Protein AF-A0A6B3ESP0-F1 (afdb_monomer_lite)

Sequence (117 aa):
CPGLTVLATSREPLGVPGEAVRPVDPLPAAEAVRLFGERGAAVRPGFTLAEDPDAVAEICRRLDGLPLAIELAAARLRLLGPRQLAERLDDRFRLLTGGSRTVLPRQQTLRAVVDWS

pLDDT: mean 83.66, std 17.25, range [41.47, 98.0]

Foldseek 3Di:
DPPDDDDDDDPDFPPDPPDDDDDDAADDLVVLLVLLQVLLCVQDPPDHCVVDVPLSSLCCVLLRNHNVLSNLLSNCNNPDDSNRSSVLSVVLVVVQVVPDPDDDPNVSSVVSSVVPD

Radius of gyration: 17.58 Å; chains: 1; bounding box: 47×29×47 Å

Structure (mmCIF, N/CA/C/O backbone):
data_AF-A0A6B3ESP0-F1
#
_entry.id   AF-A0A6B3ESP0-F1
#
loop_
_atom_site.group_PDB
_atom_site.id
_atom_site.type_symbol
_atom_site.label_atom_id
_atom_site.label_alt_id
_atom_site.label_comp_id
_atom_site.label_asym_id
_atom_site.label_entity_id
_atom_site.label_seq_id
_atom_site.pdbx_PDB_ins_code
_atom_site.Cartn_x
_atom_site.Cartn_y
_atom_site.Cartn_z
_atom_site.occupancy
_atom_site.B_iso_or_equiv
_atom_site.auth_seq_id
_atom_site.auth_comp_id
_atom_site.auth_asym_id
_atom_site.auth_atom_id
_atom_site.pdbx_PDB_model_num
ATOM 1 N N . CYS A 1 1 ? 24.381 14.209 -30.261 1.00 65.38 1 CYS A N 1
ATOM 2 C CA . CYS A 1 1 ? 24.389 14.340 -28.789 1.00 65.38 1 CYS A CA 1
ATOM 3 C C . CYS A 1 1 ? 24.867 13.033 -28.155 1.00 65.38 1 CYS A C 1
ATOM 5 O O . CYS A 1 1 ? 24.033 12.193 -27.832 1.00 65.38 1 CYS A O 1
ATOM 7 N N . PRO A 1 2 ? 26.184 12.803 -28.035 1.00 77.00 2 PRO A N 1
ATOM 8 C CA . PRO A 1 2 ? 26.692 11.657 -27.283 1.00 77.00 2 PRO A CA 1
ATOM 9 C C . PRO A 1 2 ? 26.347 11.846 -25.793 1.00 77.00 2 PRO A C 1
ATOM 11 O O . PRO A 1 2 ? 26.703 12.868 -25.216 1.00 77.00 2 PRO A O 1
ATOM 14 N N . GLY A 1 3 ? 25.592 10.915 -25.197 1.00 88.25 3 GLY A N 1
ATOM 15 C CA . GLY A 1 3 ? 25.211 10.940 -23.772 1.00 88.25 3 GLY A CA 1
ATOM 16 C C . GLY A 1 3 ? 23.745 11.269 -23.444 1.00 88.25 3 GLY A C 1
ATOM 17 O O . GLY A 1 3 ? 23.394 11.316 -22.267 1.00 88.25 3 GLY A O 1
ATOM 18 N N . LEU A 1 4 ? 22.869 11.480 -24.436 1.00 92.31 4 LEU A N 1
ATOM 19 C CA . LEU A 1 4 ? 21.432 11.653 -24.172 1.00 92.31 4 LEU A CA 1
ATOM 20 C C . LEU A 1 4 ? 20.837 10.363 -23.583 1.00 92.31 4 LEU A C 1
ATOM 22 O O . LEU A 1 4 ? 20.937 9.304 -24.194 1.00 92.31 4 LEU A O 1
ATOM 26 N N . THR A 1 5 ? 20.176 10.476 -22.431 1.00 93.31 5 THR A N 1
ATOM 27 C CA . THR A 1 5 ? 19.400 9.393 -21.807 1.00 93.31 5 THR A CA 1
ATOM 28 C C . THR A 1 5 ? 17.941 9.824 -21.709 1.00 93.31 5 THR A C 1
ATOM 30 O O . THR A 1 5 ? 17.659 10.939 -21.276 1.00 93.31 5 THR A O 1
ATOM 33 N N . VAL A 1 6 ? 17.016 8.950 -22.108 1.00 93.00 6 VAL A N 1
ATOM 34 C CA . VAL A 1 6 ? 15.568 9.186 -22.027 1.00 93.00 6 VAL A CA 1
ATOM 35 C C . VAL A 1 6 ? 14.976 8.246 -20.983 1.00 93.00 6 VAL A C 1
ATOM 37 O O . VAL A 1 6 ? 15.190 7.038 -21.051 1.00 93.00 6 VAL A O 1
ATOM 40 N N . LEU A 1 7 ? 14.216 8.799 -20.036 1.00 95.81 7 LEU A N 1
ATOM 41 C CA . LEU A 1 7 ? 13.351 8.037 -19.139 1.00 95.81 7 LEU A CA 1
ATOM 42 C C . LEU A 1 7 ? 11.904 8.245 -19.580 1.00 95.81 7 LEU A C 1
ATOM 44 O O . LEU A 1 7 ? 11.414 9.373 -19.589 1.00 95.81 7 LEU A O 1
ATOM 48 N N . ALA A 1 8 ? 11.229 7.157 -19.925 1.00 94.69 8 ALA A N 1
ATOM 49 C CA . ALA A 1 8 ? 9.815 7.153 -20.263 1.00 94.69 8 ALA A CA 1
ATOM 50 C C . ALA A 1 8 ? 9.061 6.224 -19.309 1.00 94.69 8 ALA A C 1
ATOM 52 O O . ALA A 1 8 ? 9.585 5.188 -18.898 1.00 94.69 8 ALA A O 1
ATOM 53 N N . THR A 1 9 ? 7.827 6.588 -18.965 1.00 93.88 9 THR A N 1
ATOM 54 C CA . THR A 1 9 ? 6.912 5.735 -18.202 1.00 93.88 9 THR A CA 1
ATOM 55 C C . THR A 1 9 ? 5.741 5.347 -19.095 1.00 93.88 9 THR A C 1
ATOM 57 O O . THR A 1 9 ? 5.142 6.180 -19.770 1.00 93.88 9 THR A O 1
ATOM 60 N N . SER A 1 10 ? 5.433 4.056 -19.137 1.00 91.62 10 SER A N 1
ATOM 61 C CA . SER A 1 10 ? 4.357 3.491 -19.950 1.00 91.62 10 SER A CA 1
ATOM 62 C C . SER A 1 10 ? 3.794 2.252 -19.255 1.00 91.62 10 SER A C 1
ATOM 64 O O . SER A 1 10 ? 4.427 1.694 -18.357 1.00 91.62 10 SER A O 1
ATOM 66 N N . ARG A 1 11 ? 2.592 1.824 -19.652 1.00 88.12 11 ARG A N 1
ATOM 67 C CA . ARG A 1 11 ? 2.011 0.543 -19.209 1.00 88.12 11 ARG A CA 1
ATOM 68 C C . ARG A 1 11 ? 2.512 -0.646 -20.025 1.00 88.12 11 ARG A C 1
ATOM 70 O O . ARG A 1 11 ? 2.353 -1.781 -19.590 1.00 88.12 11 ARG A O 1
ATOM 77 N N . GLU A 1 12 ? 3.110 -0.375 -21.177 1.00 89.19 12 GLU A N 1
ATOM 78 C CA . GLU A 1 12 ? 3.657 -1.361 -22.103 1.00 89.19 12 GLU A CA 1
ATOM 79 C C . GLU A 1 12 ? 5.037 -0.884 -22.581 1.00 89.19 12 GLU A C 1
ATOM 81 O O . GLU A 1 12 ? 5.247 0.332 -22.674 1.00 89.19 12 GLU A O 1
ATOM 86 N N . PRO A 1 13 ? 5.984 -1.797 -22.861 1.00 92.62 13 PRO A N 1
ATOM 87 C CA . PRO A 1 13 ? 7.272 -1.432 -23.450 1.00 92.62 13 PRO A CA 1
ATOM 88 C C . PRO A 1 13 ? 7.101 -0.591 -24.722 1.00 92.62 13 PRO A C 1
ATOM 90 O O . PRO A 1 13 ? 6.159 -0.801 -25.485 1.00 92.62 13 PRO A O 1
ATOM 93 N N . LEU A 1 14 ? 8.017 0.346 -24.967 1.00 92.50 14 LEU A N 1
ATOM 94 C CA . LEU A 1 14 ? 7.998 1.192 -26.164 1.00 92.50 14 LEU A CA 1
ATOM 95 C C . LEU A 1 14 ? 8.411 0.427 -27.429 1.00 92.50 14 LEU A C 1
ATOM 97 O O . LEU A 1 14 ? 8.091 0.862 -28.534 1.00 92.50 14 LEU A O 1
ATOM 101 N N . GLY A 1 15 ? 9.123 -0.694 -27.285 1.00 93.69 15 GLY A N 1
ATOM 102 C CA . GLY A 1 15 ? 9.514 -1.570 -28.390 1.00 93.69 15 GLY A CA 1
ATOM 103 C C . GLY A 1 15 ? 10.605 -0.982 -29.286 1.00 93.69 15 GLY A C 1
ATOM 104 O O . GLY A 1 15 ? 10.727 -1.374 -30.447 1.00 93.69 15 GLY A O 1
ATOM 105 N N . VAL A 1 16 ? 11.388 -0.027 -28.779 1.00 94.12 16 VAL A N 1
ATOM 106 C CA . VAL A 1 16 ? 12.434 0.659 -29.552 1.00 94.12 16 VAL A CA 1
ATOM 107 C C . VAL A 1 16 ? 13.799 -0.026 -29.398 1.00 94.12 16 VAL A C 1
ATOM 109 O O . VAL A 1 16 ? 14.111 -0.552 -28.326 1.00 94.12 16 VAL A O 1
ATOM 112 N N . PRO A 1 17 ? 14.663 -0.013 -30.432 1.00 93.06 17 PRO A N 1
ATOM 113 C CA . PRO A 1 17 ? 16.014 -0.553 -30.316 1.00 93.06 17 PRO A CA 1
ATOM 114 C C . PRO A 1 17 ? 16.800 0.099 -29.171 1.00 93.06 17 PRO A C 1
ATOM 116 O O . PRO A 1 17 ? 16.866 1.323 -29.070 1.00 93.06 17 PRO A O 1
ATOM 119 N N . GLY A 1 18 ? 17.416 -0.726 -28.322 1.00 92.25 18 GLY A N 1
ATOM 120 C CA . GLY A 1 18 ? 18.175 -0.263 -27.155 1.00 92.25 18 GLY A CA 1
ATOM 121 C C . GLY A 1 18 ? 17.329 0.050 -25.915 1.00 92.25 18 GLY A C 1
ATOM 122 O O . GLY A 1 18 ? 17.877 0.547 -24.934 1.00 92.25 18 GLY A O 1
ATOM 123 N N . GLU A 1 19 ? 16.024 -0.244 -25.925 1.00 96.19 19 GLU A N 1
ATOM 124 C CA . GLU A 1 19 ? 15.173 -0.104 -24.742 1.00 96.19 19 GLU A CA 1
ATOM 125 C C . GLU A 1 19 ? 15.632 -1.018 -23.592 1.00 96.19 19 GLU A C 1
ATOM 127 O O . GLU A 1 19 ? 15.848 -2.218 -23.764 1.00 96.19 19 GLU A O 1
ATOM 132 N N . ALA A 1 20 ? 15.721 -0.445 -22.389 1.00 95.88 20 ALA A N 1
ATOM 133 C CA . ALA A 1 20 ? 15.906 -1.180 -21.144 1.00 95.88 20 ALA A CA 1
ATOM 134 C C . ALA A 1 20 ? 14.653 -1.031 -20.271 1.00 95.88 20 ALA A C 1
ATOM 136 O O . ALA A 1 20 ? 14.417 0.021 -19.677 1.00 95.88 20 ALA A O 1
ATOM 137 N N . VAL A 1 21 ? 13.857 -2.096 -20.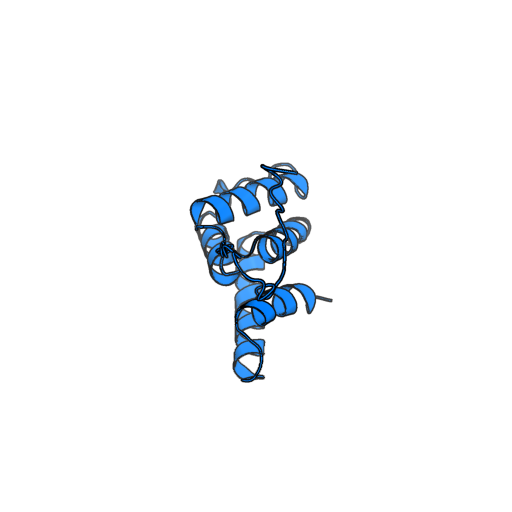172 1.00 96.06 21 VAL A N 1
ATOM 138 C CA . VAL A 1 21 ? 12.615 -2.096 -19.388 1.00 96.06 21 VAL A CA 1
ATOM 139 C C . VAL A 1 21 ? 12.917 -2.332 -17.907 1.00 96.06 21 VAL A C 1
ATOM 141 O O . VAL A 1 21 ? 13.625 -3.272 -17.536 1.00 96.06 21 VAL A O 1
ATOM 144 N N . ARG A 1 22 ? 12.349 -1.481 -17.047 1.00 95.00 22 ARG A N 1
ATOM 145 C CA . ARG A 1 22 ? 12.373 -1.628 -15.587 1.00 95.00 22 ARG A CA 1
ATOM 146 C C . ARG A 1 22 ? 10.936 -1.768 -15.078 1.00 95.00 22 ARG A C 1
ATOM 148 O O . ARG A 1 22 ? 10.219 -0.768 -15.076 1.00 95.00 22 ARG A O 1
ATOM 155 N N . PRO A 1 23 ? 10.485 -2.982 -14.706 1.00 91.50 23 PRO A N 1
ATOM 156 C CA . PRO A 1 23 ? 9.148 -3.155 -14.159 1.00 91.50 23 PRO A CA 1
ATOM 157 C C . PRO A 1 23 ? 9.033 -2.424 -12.818 1.00 91.50 23 PRO A C 1
ATOM 159 O O . PRO A 1 23 ? 9.983 -2.379 -12.039 1.00 91.50 23 PRO A O 1
ATOM 162 N N . VAL A 1 24 ? 7.860 -1.845 -12.570 1.00 90.38 24 VAL A N 1
ATOM 163 C CA . VAL A 1 24 ? 7.514 -1.254 -11.275 1.00 90.38 24 VAL A CA 1
ATOM 164 C C . VAL A 1 24 ? 6.640 -2.255 -10.538 1.00 90.38 24 VAL A C 1
ATOM 166 O O . VAL A 1 24 ? 5.479 -2.464 -10.902 1.00 90.38 24 VAL A O 1
ATOM 169 N N . ASP A 1 25 ? 7.220 -2.894 -9.530 1.00 90.06 25 ASP A N 1
ATOM 170 C CA . ASP A 1 25 ? 6.519 -3.861 -8.696 1.00 90.06 25 ASP A CA 1
ATOM 171 C C . ASP A 1 25 ? 5.597 -3.164 -7.678 1.00 90.06 25 ASP A C 1
ATOM 173 O O . ASP A 1 25 ? 5.801 -1.988 -7.350 1.00 90.06 25 ASP A O 1
ATOM 177 N N . PRO A 1 26 ? 4.559 -3.857 -7.174 1.00 89.62 26 PRO A N 1
ATOM 178 C CA . PRO A 1 26 ? 3.774 -3.364 -6.049 1.00 89.62 26 PRO A CA 1
ATOM 179 C C . PRO A 1 26 ? 4.643 -3.098 -4.816 1.00 89.62 26 PRO A C 1
ATOM 181 O O . PRO A 1 26 ? 5.750 -3.626 -4.688 1.00 89.62 26 PRO A O 1
ATOM 184 N N . LEU A 1 27 ? 4.123 -2.304 -3.877 1.00 93.19 27 LEU A N 1
ATOM 185 C CA . LEU A 1 27 ? 4.837 -2.042 -2.633 1.00 93.19 27 LEU A CA 1
ATOM 186 C C . LEU A 1 27 ? 5.004 -3.339 -1.835 1.00 93.19 27 LEU A C 1
ATOM 188 O O . LEU A 1 27 ? 4.024 -4.075 -1.667 1.00 93.19 27 LEU A O 1
ATOM 192 N N . PRO A 1 28 ? 6.196 -3.598 -1.276 1.00 95.50 28 PRO A N 1
ATOM 193 C CA . PRO A 1 28 ? 6.333 -4.640 -0.278 1.00 95.50 28 PRO A CA 1
ATOM 194 C C . PRO A 1 28 ? 5.489 -4.304 0.962 1.00 95.50 28 PRO A C 1
ATOM 196 O O . PRO A 1 28 ? 5.062 -3.167 1.185 1.00 95.50 28 PRO A O 1
ATOM 199 N N . ALA A 1 29 ? 5.193 -5.327 1.766 1.00 93.56 29 ALA A N 1
ATOM 200 C CA . ALA A 1 29 ? 4.197 -5.225 2.833 1.00 93.56 29 ALA A CA 1
ATOM 201 C C . ALA A 1 29 ? 4.507 -4.109 3.848 1.00 93.56 29 ALA A C 1
ATOM 203 O O . ALA A 1 29 ? 3.600 -3.395 4.273 1.00 93.56 29 ALA A O 1
ATOM 204 N N . ALA A 1 30 ? 5.780 -3.921 4.205 1.00 96.12 30 ALA A N 1
ATOM 205 C CA . ALA A 1 30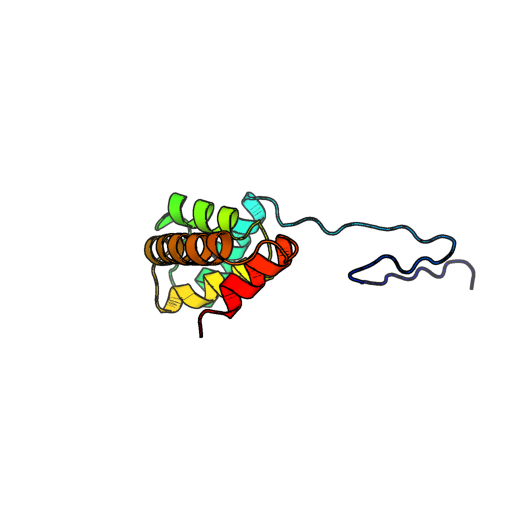 ? 6.193 -2.892 5.154 1.00 96.12 30 ALA A CA 1
ATOM 206 C C . ALA A 1 30 ? 5.942 -1.476 4.608 1.00 96.12 30 ALA A C 1
ATOM 208 O O . ALA A 1 30 ? 5.416 -0.614 5.313 1.00 96.12 30 ALA A O 1
ATOM 209 N N . GLU A 1 31 ? 6.261 -1.234 3.337 1.00 97.62 31 GLU A N 1
ATOM 210 C CA . GLU A 1 31 ? 6.034 0.041 2.665 1.00 97.62 31 GLU A CA 1
ATOM 211 C C . GLU A 1 31 ? 4.547 0.303 2.431 1.00 97.62 31 GLU A C 1
ATOM 213 O O . GLU A 1 31 ? 4.112 1.445 2.566 1.00 97.62 31 GLU A O 1
ATOM 218 N N . ALA A 1 32 ? 3.764 -0.737 2.139 1.00 96.94 32 ALA A N 1
ATOM 219 C CA . ALA A 1 32 ? 2.313 -0.647 2.016 1.00 96.94 32 ALA A CA 1
ATOM 220 C C . ALA A 1 32 ? 1.657 -0.222 3.342 1.00 96.94 32 ALA A C 1
ATOM 222 O O . ALA A 1 32 ? 0.840 0.702 3.358 1.00 96.94 32 ALA A O 1
ATOM 223 N N . VAL A 1 33 ? 2.054 -0.845 4.459 1.00 97.88 33 VAL A N 1
ATOM 224 C CA . VAL A 1 33 ? 1.579 -0.495 5.810 1.00 97.88 33 VAL A CA 1
ATOM 225 C C . VAL A 1 33 ? 2.012 0.919 6.191 1.00 97.88 33 VAL A C 1
ATOM 227 O O . VAL A 1 33 ? 1.202 1.698 6.696 1.00 97.88 33 VAL A O 1
ATOM 230 N N . ARG A 1 34 ? 3.265 1.289 5.901 1.00 98.00 34 ARG A N 1
ATOM 231 C CA . ARG A 1 34 ? 3.763 2.650 6.133 1.00 98.00 34 ARG A CA 1
ATOM 232 C C . ARG A 1 34 ? 2.951 3.682 5.351 1.00 98.00 34 ARG A C 1
ATOM 234 O O . ARG A 1 34 ? 2.503 4.661 5.943 1.00 98.00 34 ARG A O 1
ATOM 241 N N . LEU A 1 35 ? 2.709 3.442 4.059 1.00 97.75 35 LEU A N 1
ATOM 242 C CA . LEU A 1 35 ? 1.894 4.323 3.224 1.00 97.75 35 LEU A CA 1
ATOM 243 C C . LEU A 1 35 ? 0.475 4.456 3.790 1.00 97.75 35 LEU A C 1
ATOM 245 O O . LEU A 1 35 ? -0.031 5.569 3.901 1.00 97.75 35 LEU A O 1
ATOM 249 N N . PHE A 1 36 ? -0.159 3.353 4.196 1.00 97.75 36 PHE A N 1
ATOM 250 C CA . PHE A 1 36 ? -1.484 3.401 4.819 1.00 97.75 36 PHE A CA 1
ATOM 251 C C . PHE A 1 36 ? -1.486 4.255 6.096 1.00 97.75 36 PHE A C 1
ATOM 253 O O . PHE A 1 36 ? -2.382 5.077 6.284 1.00 97.75 36 PHE A O 1
ATOM 260 N N . GLY A 1 37 ? -0.454 4.114 6.933 1.00 97.69 37 GLY A N 1
ATOM 261 C CA . GLY A 1 37 ? -0.234 4.927 8.130 1.00 97.69 37 GLY A CA 1
ATOM 262 C C . GLY A 1 37 ? -0.155 6.422 7.826 1.00 97.69 37 GLY A C 1
ATOM 263 O O . GLY A 1 37 ? -0.919 7.210 8.383 1.00 97.69 37 GLY A O 1
ATOM 264 N N . GLU A 1 38 ? 0.725 6.805 6.8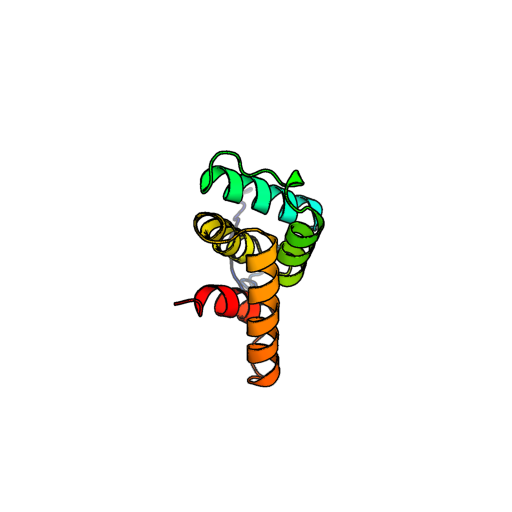99 1.00 97.81 38 GLU A N 1
ATOM 265 C CA . GLU A 1 38 ? 0.921 8.198 6.476 1.00 97.81 38 GLU A CA 1
ATOM 266 C C . GLU A 1 38 ? -0.374 8.814 5.931 1.00 97.81 38 GLU A C 1
ATOM 268 O O . GLU A 1 38 ? -0.769 9.914 6.327 1.00 97.81 38 GLU A O 1
ATOM 273 N N . ARG A 1 39 ? -1.073 8.094 5.045 1.00 97.38 39 ARG A N 1
ATOM 274 C CA . ARG A 1 39 ? -2.319 8.579 4.433 1.00 97.38 39 ARG A CA 1
ATOM 275 C C . ARG A 1 39 ? -3.458 8.630 5.438 1.00 97.38 39 ARG A C 1
ATOM 277 O O . ARG A 1 39 ? -4.227 9.587 5.427 1.00 97.38 39 ARG A O 1
ATOM 284 N N . GLY A 1 40 ? -3.545 7.645 6.328 1.00 96.75 40 GLY A N 1
ATOM 285 C CA . GLY A 1 40 ? -4.539 7.612 7.391 1.00 96.75 40 GLY A CA 1
ATOM 286 C C . GLY A 1 40 ? -4.382 8.778 8.362 1.00 96.75 40 GLY A C 1
ATOM 287 O O . GLY A 1 40 ? -5.363 9.459 8.655 1.00 96.75 40 GLY A O 1
ATOM 288 N N . ALA A 1 41 ? -3.151 9.077 8.784 1.00 96.75 41 ALA A N 1
ATOM 289 C CA . ALA A 1 41 ? -2.862 10.202 9.670 1.00 96.75 41 ALA A CA 1
ATOM 290 C C . ALA A 1 41 ? -3.170 11.552 9.002 1.00 96.75 41 ALA A C 1
ATOM 292 O O . ALA A 1 41 ? -3.671 12.466 9.657 1.00 96.75 41 ALA A O 1
ATOM 293 N N . ALA A 1 42 ? -2.942 11.663 7.687 1.00 96.44 42 ALA A N 1
ATOM 294 C CA . ALA A 1 42 ? -3.277 12.859 6.918 1.00 96.44 42 ALA A CA 1
ATOM 295 C C . ALA A 1 42 ? -4.793 13.122 6.830 1.00 96.44 42 ALA A C 1
ATOM 297 O O . ALA A 1 42 ? -5.212 14.277 6.737 1.00 96.44 42 ALA A O 1
ATOM 298 N N . VAL A 1 43 ? -5.633 12.078 6.848 1.00 95.12 43 VAL A N 1
ATOM 299 C CA . VAL A 1 43 ? -7.094 12.237 6.723 1.00 95.12 43 VAL A CA 1
ATOM 300 C C . VAL A 1 43 ? -7.849 12.174 8.046 1.00 95.12 43 VAL A C 1
ATOM 302 O O . VAL A 1 43 ? -8.947 12.731 8.108 1.00 95.12 43 VAL A O 1
ATOM 305 N N . ARG A 1 44 ? -7.286 11.523 9.071 1.00 95.50 44 ARG A N 1
ATOM 306 C CA . ARG A 1 44 ? -7.844 11.402 10.419 1.00 95.50 44 ARG A CA 1
ATOM 307 C C . ARG A 1 44 ? -6.753 11.692 11.461 1.00 95.50 44 ARG A C 1
ATOM 309 O O . ARG A 1 44 ? -5.976 10.793 11.792 1.00 95.50 44 ARG A O 1
ATOM 316 N N . PRO A 1 45 ? -6.702 12.923 12.004 1.00 93.19 45 PRO A N 1
ATOM 317 C CA . PRO A 1 45 ? -5.765 13.274 13.067 1.00 93.19 45 PRO A CA 1
ATOM 318 C C . PRO A 1 45 ? -5.851 12.296 14.244 1.00 93.19 45 PRO A C 1
ATOM 320 O O . PRO A 1 45 ? -6.943 11.922 14.665 1.00 93.19 45 PRO A O 1
ATOM 323 N N . GLY A 1 46 ? -4.696 11.873 14.757 1.00 92.19 46 GLY A N 1
ATOM 324 C CA . GLY A 1 46 ? -4.607 10.896 15.846 1.00 92.19 46 GLY A CA 1
ATOM 325 C C . GLY A 1 46 ? -4.703 9.431 15.414 1.00 92.19 46 GLY A C 1
ATOM 326 O O . GLY A 1 46 ? -4.521 8.564 16.263 1.00 92.19 46 GLY A O 1
ATOM 327 N N . PHE A 1 47 ? -4.930 9.133 14.126 1.00 96.06 47 PHE A N 1
ATOM 328 C CA . PHE A 1 47 ? -4.817 7.760 13.635 1.00 96.06 47 PHE A CA 1
ATOM 329 C C . PHE A 1 47 ? -3.407 7.216 13.846 1.00 96.06 47 PHE A C 1
ATOM 331 O O . PHE A 1 47 ? -2.422 7.846 13.453 1.00 96.06 47 PHE A O 1
ATOM 338 N N . THR A 1 48 ? -3.324 6.008 14.400 1.00 95.94 48 THR A N 1
ATOM 339 C CA . THR A 1 48 ? -2.069 5.261 14.479 1.00 95.94 48 THR A CA 1
ATOM 340 C C . THR A 1 48 ? -2.259 3.831 13.994 1.00 95.94 48 THR A C 1
ATOM 342 O O . THR A 1 48 ? -3.312 3.223 14.175 1.00 95.94 48 THR A O 1
ATOM 345 N N . LEU A 1 49 ? -1.196 3.261 13.423 1.00 96.44 49 LEU A N 1
ATOM 346 C CA . LEU A 1 49 ? -1.157 1.850 13.027 1.00 96.44 49 LEU A CA 1
ATOM 347 C C . LEU A 1 49 ? -1.395 0.896 14.211 1.00 96.44 49 LEU A C 1
ATOM 349 O O . LEU A 1 49 ? -1.827 -0.233 14.008 1.00 96.44 49 LEU A O 1
ATOM 353 N N . ALA A 1 50 ? -1.132 1.356 15.438 1.00 95.75 50 ALA A N 1
ATOM 354 C CA . ALA A 1 50 ? -1.294 0.583 16.664 1.00 95.75 50 ALA A CA 1
ATOM 355 C C . ALA A 1 50 ? -2.762 0.364 17.069 1.00 95.75 50 ALA A C 1
ATOM 357 O O . ALA A 1 50 ? -3.019 -0.462 17.938 1.00 95.75 50 ALA A O 1
ATOM 358 N N . GLU A 1 51 ? -3.719 1.076 16.464 1.00 93.88 51 GLU A N 1
ATOM 359 C CA . GLU A 1 51 ? -5.140 0.880 16.770 1.00 93.88 51 GLU A CA 1
ATOM 360 C C . GLU A 1 51 ? -5.636 -0.522 16.399 1.00 93.88 51 GLU A C 1
ATOM 362 O O . GLU A 1 51 ? -6.424 -1.109 17.136 1.00 93.88 51 GLU A O 1
ATOM 367 N N . ASP A 1 52 ? -5.190 -1.044 15.252 1.00 96.94 52 ASP A N 1
ATOM 368 C CA . ASP A 1 52 ? -5.490 -2.407 14.806 1.00 96.94 52 ASP A CA 1
ATOM 369 C C . ASP A 1 52 ? -4.457 -2.868 13.754 1.00 96.94 52 ASP A C 1
ATOM 371 O O . ASP A 1 52 ? -4.713 -2.784 12.546 1.00 96.94 52 ASP A O 1
ATOM 375 N N . PRO A 1 53 ? -3.260 -3.310 14.187 1.00 96.88 53 PRO A N 1
ATOM 376 C CA . PRO A 1 53 ? -2.181 -3.702 13.279 1.00 96.88 53 PRO A CA 1
ATOM 377 C C . PRO A 1 53 ? -2.577 -4.836 12.328 1.00 96.88 53 PRO A C 1
ATOM 379 O O . PRO A 1 53 ? -2.201 -4.814 11.155 1.00 96.88 53 PRO A O 1
ATOM 382 N N . ASP A 1 54 ? -3.372 -5.790 12.819 1.00 96.81 54 ASP A N 1
ATOM 383 C CA . ASP A 1 54 ? -3.817 -6.951 12.050 1.00 96.81 54 ASP A CA 1
ATOM 384 C C . ASP A 1 54 ? -4.789 -6.535 10.941 1.00 96.81 54 ASP A C 1
ATOM 386 O O . ASP A 1 54 ? -4.622 -6.934 9.786 1.00 96.81 54 ASP A O 1
ATOM 390 N N . ALA A 1 55 ? -5.762 -5.667 11.249 1.00 96.06 55 ALA A N 1
ATOM 391 C CA . ALA A 1 55 ? -6.668 -5.141 10.231 1.00 96.06 55 ALA A CA 1
ATOM 392 C C . ALA A 1 55 ? -5.926 -4.310 9.175 1.00 96.06 55 ALA A C 1
ATOM 394 O O . ALA A 1 55 ? -6.242 -4.406 7.989 1.00 96.06 55 ALA A O 1
ATOM 395 N N . VAL A 1 56 ? -4.924 -3.518 9.571 1.00 96.88 56 VAL A N 1
ATOM 396 C CA . VAL A 1 56 ? -4.118 -2.743 8.615 1.00 96.88 56 VAL A CA 1
ATOM 397 C C . VAL A 1 56 ? -3.306 -3.657 7.699 1.00 96.88 56 VAL A C 1
ATOM 399 O O . VAL A 1 56 ? -3.323 -3.462 6.481 1.00 96.88 56 VAL A O 1
ATOM 402 N N . ALA A 1 57 ? -2.631 -4.667 8.251 1.00 95.88 57 ALA A N 1
ATOM 403 C CA . ALA A 1 57 ? -1.888 -5.640 7.456 1.00 95.88 57 ALA A CA 1
ATOM 404 C C . ALA A 1 57 ? -2.809 -6.359 6.456 1.00 95.88 57 ALA A C 1
ATOM 406 O O . ALA A 1 57 ? -2.462 -6.505 5.281 1.00 95.88 57 ALA A O 1
ATOM 407 N N . GLU A 1 58 ? -4.012 -6.734 6.894 1.00 94.50 58 GLU A N 1
ATOM 408 C CA . GLU A 1 58 ? -5.010 -7.384 6.049 1.00 94.50 58 GLU A CA 1
ATOM 409 C C . GLU A 1 58 ? -5.514 -6.471 4.923 1.00 94.50 58 GLU A C 1
ATOM 411 O O . GLU A 1 58 ? -5.616 -6.909 3.775 1.00 94.50 58 GLU A O 1
ATOM 416 N N . ILE A 1 59 ? -5.773 -5.190 5.212 1.00 93.38 59 ILE A N 1
ATOM 417 C CA . ILE A 1 59 ? -6.122 -4.191 4.193 1.00 93.38 59 ILE A CA 1
ATOM 418 C C . ILE A 1 59 ? -5.006 -4.097 3.149 1.00 93.38 59 ILE A C 1
ATOM 420 O O . ILE A 1 59 ? -5.268 -4.260 1.959 1.00 93.38 59 ILE A O 1
ATOM 424 N N . CYS A 1 60 ? -3.759 -3.872 3.570 1.00 94.31 60 CYS A N 1
ATOM 425 C CA . CYS A 1 60 ? -2.625 -3.727 2.654 1.00 94.31 60 CYS A CA 1
ATOM 426 C C . CYS A 1 60 ? -2.418 -4.974 1.783 1.00 94.31 60 CYS A C 1
ATOM 428 O O . CYS A 1 60 ? -2.147 -4.849 0.587 1.00 94.31 60 CYS A O 1
ATOM 430 N N . ARG A 1 61 ? -2.599 -6.167 2.364 1.00 90.81 61 ARG A N 1
ATOM 431 C CA . ARG A 1 61 ? -2.516 -7.448 1.655 1.00 90.81 61 ARG A CA 1
ATOM 432 C C . ARG A 1 61 ? -3.616 -7.590 0.603 1.00 90.81 61 ARG A C 1
ATOM 434 O O . ARG A 1 61 ? -3.322 -7.975 -0.521 1.00 90.81 61 ARG A O 1
ATOM 441 N N . ARG A 1 62 ? -4.869 -7.274 0.945 1.00 87.75 62 ARG A N 1
ATOM 442 C CA . ARG A 1 62 ? -6.015 -7.360 0.016 1.00 87.75 62 ARG A CA 1
ATOM 443 C C . ARG A 1 62 ? -5.969 -6.333 -1.106 1.00 87.75 62 ARG A C 1
ATOM 445 O O . ARG A 1 62 ? -6.595 -6.529 -2.139 1.00 87.75 62 ARG A O 1
ATOM 452 N N . LEU A 1 63 ? -5.253 -5.236 -0.893 1.00 89.62 63 LEU A N 1
ATOM 453 C CA . LEU A 1 63 ? -5.024 -4.209 -1.904 1.00 89.62 63 LEU A CA 1
ATOM 454 C C . LEU A 1 63 ? -3.788 -4.498 -2.771 1.00 89.62 63 LEU A C 1
ATOM 456 O O . LEU A 1 63 ? -3.357 -3.621 -3.519 1.00 89.62 63 LEU A O 1
ATOM 460 N N . ASP A 1 64 ? -3.215 -5.702 -2.665 1.00 87.06 64 ASP A N 1
ATOM 461 C CA . ASP A 1 64 ? -2.073 -6.195 -3.444 1.00 87.06 64 ASP A CA 1
ATOM 462 C C . ASP A 1 64 ? -0.831 -5.287 -3.390 1.00 87.06 64 ASP A C 1
ATOM 464 O O . ASP A 1 64 ? -0.026 -5.274 -4.320 1.00 87.06 64 ASP A O 1
ATOM 468 N N . GLY A 1 65 ? -0.681 -4.471 -2.339 1.00 88.69 65 GLY A N 1
ATOM 469 C CA . GLY A 1 65 ? 0.396 -3.479 -2.262 1.00 88.69 65 GLY A CA 1
ATOM 470 C C . GLY A 1 65 ? 0.297 -2.355 -3.307 1.00 88.69 65 GLY A C 1
ATOM 471 O O . GLY A 1 65 ? 1.282 -1.653 -3.539 1.00 88.69 65 GLY A O 1
ATOM 472 N N . LEU A 1 66 ? -0.855 -2.164 -3.965 1.00 90.56 66 LEU A N 1
ATOM 473 C CA . LEU A 1 66 ? -1.038 -1.129 -4.986 1.00 90.56 66 LEU A CA 1
ATOM 474 C C . LEU A 1 66 ? -1.161 0.260 -4.331 1.00 90.56 66 LEU A C 1
ATOM 476 O O . LEU A 1 66 ? -2.166 0.515 -3.661 1.00 90.56 66 LEU A O 1
ATOM 480 N N . PRO A 1 67 ? -0.218 1.199 -4.566 1.00 89.94 67 PRO A N 1
ATOM 481 C CA . PRO A 1 67 ? -0.185 2.481 -3.855 1.00 89.94 67 PRO A CA 1
ATOM 482 C C . PRO A 1 67 ? -1.506 3.254 -3.916 1.00 89.94 67 PRO A C 1
ATOM 484 O O . PRO A 1 67 ? -2.050 3.642 -2.888 1.00 89.94 67 PRO A O 1
ATOM 487 N N . LEU A 1 68 ? -2.078 3.407 -5.114 1.00 87.75 68 LEU A N 1
ATOM 488 C CA . LEU A 1 68 ? -3.319 4.162 -5.297 1.00 87.75 68 LEU A CA 1
ATOM 489 C C . LEU A 1 68 ? -4.516 3.504 -4.591 1.00 87.75 68 LEU A C 1
ATOM 491 O O . LEU A 1 68 ? -5.371 4.193 -4.041 1.00 87.75 68 LEU A O 1
ATOM 495 N N . ALA A 1 69 ? -4.578 2.172 -4.575 1.00 89.56 69 ALA A N 1
ATOM 496 C CA . ALA A 1 69 ? -5.640 1.453 -3.881 1.00 89.56 69 ALA A CA 1
ATOM 497 C C . ALA A 1 69 ? -5.548 1.679 -2.360 1.00 89.56 69 ALA A C 1
ATOM 499 O O . ALA A 1 69 ? -6.564 1.926 -1.708 1.00 89.56 69 ALA A O 1
ATOM 500 N N . ILE A 1 70 ? -4.324 1.676 -1.817 1.00 92.94 70 ILE A N 1
ATOM 501 C CA . ILE A 1 70 ? -4.028 1.976 -0.410 1.00 92.94 70 ILE A CA 1
ATOM 502 C C . ILE A 1 70 ? -4.425 3.412 -0.057 1.00 92.94 70 ILE A C 1
ATOM 504 O O . ILE A 1 70 ? -5.089 3.620 0.956 1.00 92.94 70 ILE A O 1
ATOM 508 N N . GLU A 1 71 ? -4.081 4.398 -0.888 1.00 93.19 71 GLU A N 1
ATOM 509 C CA . GLU A 1 71 ? -4.446 5.805 -0.661 1.00 93.19 71 GLU A CA 1
ATOM 510 C C . GLU A 1 71 ? -5.965 6.005 -0.607 1.00 93.19 71 GLU A C 1
ATOM 512 O O . GLU A 1 71 ? -6.492 6.634 0.315 1.00 93.19 71 GLU A O 1
ATOM 517 N N . LEU A 1 72 ? -6.683 5.420 -1.565 1.00 90.88 72 LEU A N 1
ATOM 518 C CA . LEU A 1 72 ? -8.140 5.490 -1.628 1.00 90.88 72 LEU A CA 1
ATOM 519 C C . LEU A 1 72 ? -8.807 4.749 -0.458 1.00 90.88 72 LEU A C 1
ATOM 521 O O . LEU A 1 72 ? -9.848 5.183 0.037 1.00 90.88 72 LEU A O 1
ATOM 525 N N . ALA A 1 73 ? -8.241 3.631 0.002 1.00 92.25 73 ALA A N 1
ATOM 526 C CA . ALA A 1 73 ? -8.715 2.943 1.200 1.00 92.25 73 ALA A CA 1
ATOM 527 C C . ALA A 1 73 ? -8.476 3.790 2.460 1.00 92.25 73 ALA A C 1
ATOM 529 O O . ALA A 1 73 ? -9.407 4.001 3.237 1.00 92.25 73 ALA A O 1
ATOM 530 N N . ALA A 1 74 ? -7.273 4.345 2.624 1.00 94.56 74 ALA A N 1
ATOM 531 C CA . ALA A 1 74 ? -6.917 5.192 3.759 1.00 94.56 74 ALA A CA 1
ATOM 532 C C . ALA A 1 74 ? -7.815 6.434 3.860 1.00 94.56 74 ALA A C 1
ATOM 534 O O . ALA A 1 74 ? -8.231 6.792 4.958 1.00 94.56 74 ALA A O 1
ATOM 535 N N . ALA A 1 75 ? -8.214 7.034 2.732 1.00 92.25 75 ALA A N 1
ATOM 536 C CA . ALA A 1 75 ? -9.146 8.166 2.702 1.00 92.25 75 ALA A CA 1
ATOM 537 C C . ALA A 1 75 ? -10.488 7.888 3.415 1.00 92.25 75 ALA A C 1
ATOM 539 O O . ALA A 1 75 ? -11.135 8.810 3.917 1.00 92.25 75 ALA A O 1
ATOM 540 N N . ARG A 1 76 ? -10.892 6.614 3.514 1.00 91.44 76 ARG A N 1
ATOM 541 C CA . ARG A 1 76 ? -12.139 6.186 4.167 1.00 91.44 76 ARG A CA 1
ATOM 542 C C . ARG A 1 76 ? -12.043 6.103 5.684 1.00 91.44 76 ARG A C 1
ATOM 544 O O . ARG A 1 76 ? -13.079 5.981 6.337 1.00 91.44 76 ARG A O 1
ATOM 551 N N . LEU A 1 77 ? -10.847 6.248 6.258 1.00 93.75 77 LEU A N 1
ATOM 552 C CA . LEU A 1 77 ? -10.657 6.249 7.710 1.00 93.75 77 LEU A CA 1
ATOM 553 C C . LEU A 1 77 ? -11.398 7.390 8.419 1.00 93.75 77 LEU A C 1
ATOM 555 O O . LEU A 1 77 ? -11.658 7.297 9.615 1.00 93.75 77 LEU A O 1
ATOM 559 N N . ARG A 1 78 ? -11.800 8.437 7.682 1.00 91.12 78 ARG A N 1
ATOM 560 C CA . ARG A 1 78 ? -12.687 9.505 8.178 1.00 91.12 78 ARG A CA 1
ATOM 561 C C . ARG A 1 78 ? -14.046 9.000 8.653 1.00 91.12 78 ARG A C 1
ATOM 563 O O . ARG A 1 78 ? -14.659 9.635 9.501 1.00 91.12 78 ARG A O 1
ATOM 570 N N . LEU A 1 79 ? -14.522 7.905 8.067 1.00 90.50 79 LEU A N 1
ATOM 571 C CA . LEU A 1 79 ? -15.848 7.350 8.324 1.00 90.50 79 LEU A CA 1
ATOM 572 C C . LEU A 1 79 ? -15.776 5.976 8.989 1.00 90.50 79 LEU A C 1
ATOM 574 O O . LEU A 1 79 ? -16.699 5.613 9.710 1.00 90.50 79 LEU A O 1
ATOM 578 N N . LEU A 1 80 ? -14.709 5.211 8.733 1.00 92.06 80 LEU A N 1
ATOM 579 C CA . LEU A 1 80 ? -14.578 3.811 9.134 1.00 92.06 80 LEU A CA 1
ATOM 580 C C . LEU A 1 80 ? -13.310 3.571 9.946 1.00 92.06 80 LEU A C 1
ATOM 582 O O . LEU A 1 80 ? -12.242 4.083 9.621 1.00 92.06 80 LEU A O 1
ATOM 586 N N . GLY A 1 81 ? -13.404 2.730 10.974 1.00 93.62 81 GLY A N 1
ATOM 587 C CA . GLY A 1 81 ? -12.217 2.172 11.620 1.00 93.62 81 GLY A CA 1
ATOM 588 C C . GLY A 1 81 ? -11.491 1.164 10.711 1.00 93.62 81 GLY A C 1
ATOM 589 O O . GLY A 1 81 ? -12.109 0.630 9.783 1.00 93.62 81 GLY A O 1
ATOM 590 N N . PRO A 1 82 ? -10.212 0.839 10.987 1.00 95.19 82 PRO A N 1
ATOM 591 C CA . PRO A 1 82 ? -9.456 -0.150 10.212 1.00 95.19 82 PRO A CA 1
ATOM 592 C C . PRO A 1 82 ? -10.177 -1.500 10.083 1.00 95.19 82 PRO A C 1
ATOM 594 O O . PRO A 1 82 ? -10.295 -2.033 8.984 1.00 95.19 82 PRO A O 1
ATOM 597 N N . ARG A 1 83 ? -10.759 -2.015 11.172 1.00 95.44 83 ARG A N 1
ATOM 598 C CA . ARG A 1 83 ? -11.492 -3.291 11.156 1.00 95.44 83 ARG A CA 1
ATOM 599 C C . ARG A 1 83 ? -12.715 -3.278 10.237 1.00 95.44 83 ARG A C 1
ATOM 601 O O . ARG A 1 83 ? -12.862 -4.155 9.396 1.00 95.44 83 ARG A O 1
ATOM 608 N N . GLN A 1 84 ? -13.535 -2.230 10.326 1.00 93.31 84 GLN A N 1
ATOM 609 C CA . GLN A 1 84 ? -14.717 -2.056 9.468 1.00 93.31 84 GLN A CA 1
ATOM 610 C C . GLN A 1 84 ? -14.335 -1.914 7.990 1.00 93.31 84 GLN A C 1
ATOM 612 O O . GLN A 1 84 ? -15.059 -2.361 7.100 1.00 93.31 84 GLN A O 1
ATOM 617 N N . LEU A 1 85 ? -13.205 -1.261 7.713 1.00 92.31 85 LEU A N 1
ATOM 618 C CA . LEU A 1 85 ? -12.680 -1.140 6.360 1.00 92.31 85 LEU A CA 1
ATOM 619 C C . LEU A 1 85 ? -12.213 -2.502 5.822 1.00 92.31 85 LEU A C 1
ATOM 621 O O . LEU A 1 85 ? -12.536 -2.837 4.683 1.00 92.31 85 LEU A O 1
ATOM 625 N N . ALA A 1 86 ? -11.518 -3.299 6.639 1.00 91.94 86 ALA A N 1
ATOM 626 C CA . ALA A 1 86 ? -11.092 -4.650 6.281 1.00 91.94 86 ALA A CA 1
ATOM 627 C C . ALA A 1 86 ? -12.291 -5.565 5.973 1.00 91.94 86 ALA A C 1
ATOM 629 O O . ALA A 1 86 ? -12.315 -6.203 4.921 1.00 91.94 86 ALA A O 1
ATOM 630 N N . GLU A 1 87 ? -13.313 -5.578 6.832 1.00 90.00 87 GLU A N 1
ATOM 631 C CA . GLU A 1 87 ? -14.549 -6.353 6.636 1.00 90.00 87 GLU A CA 1
ATOM 632 C C . GLU A 1 87 ? -15.228 -6.009 5.303 1.00 90.00 87 GLU A C 1
ATOM 634 O O . GLU A 1 87 ? -15.513 -6.892 4.497 1.00 90.00 87 GLU A O 1
ATOM 639 N N . ARG A 1 88 ? -15.388 -4.715 4.996 1.00 84.12 88 ARG A N 1
ATOM 640 C CA . ARG A 1 88 ? -16.035 -4.285 3.745 1.00 84.12 88 ARG A CA 1
ATOM 641 C C . ARG A 1 88 ? -15.244 -4.604 2.484 1.00 84.12 88 ARG A C 1
ATOM 643 O O . ARG A 1 88 ? -15.845 -4.809 1.427 1.00 84.12 88 ARG A O 1
ATOM 650 N N . LEU A 1 89 ? -13.914 -4.638 2.568 1.00 83.25 89 LEU A N 1
ATOM 651 C CA . LEU A 1 89 ? -13.099 -5.143 1.465 1.00 83.25 89 LEU A CA 1
ATOM 652 C C . LEU A 1 89 ? -13.389 -6.637 1.233 1.00 83.25 89 LEU A C 1
ATOM 654 O O . LEU A 1 89 ? -13.500 -7.030 0.076 1.00 83.25 89 LEU A O 1
ATOM 658 N N . ASP A 1 90 ? -13.592 -7.444 2.286 1.00 74.12 90 ASP A N 1
ATOM 659 C CA . ASP A 1 90 ? -13.886 -8.890 2.165 1.00 74.12 90 ASP A CA 1
ATOM 660 C C . ASP A 1 90 ? -15.134 -9.133 1.320 1.00 74.12 90 ASP A C 1
ATOM 662 O O . ASP A 1 90 ? -15.108 -9.856 0.323 1.00 74.12 90 ASP A O 1
ATOM 666 N N . ASP A 1 91 ? -16.224 -8.468 1.700 1.00 65.31 91 ASP A N 1
ATOM 667 C CA . ASP A 1 91 ? -17.535 -8.682 1.100 1.00 65.31 91 ASP A CA 1
ATOM 668 C C . ASP A 1 91 ? -17.529 -8.303 -0.382 1.00 65.31 91 ASP A C 1
ATOM 670 O O . ASP A 1 91 ? -18.051 -9.027 -1.229 1.00 65.31 91 ASP A O 1
ATOM 674 N N . ARG A 1 92 ? -16.877 -7.190 -0.734 1.00 64.19 92 ARG A N 1
ATOM 675 C CA . ARG A 1 92 ? -16.839 -6.680 -2.113 1.00 64.19 92 ARG A CA 1
ATOM 676 C C . ARG A 1 92 ? -15.883 -7.472 -2.999 1.00 64.19 92 ARG A C 1
ATOM 678 O O . ARG A 1 92 ? -16.240 -7.752 -4.141 1.00 64.19 92 ARG A O 1
ATOM 685 N N . PHE A 1 93 ? -14.717 -7.887 -2.500 1.00 62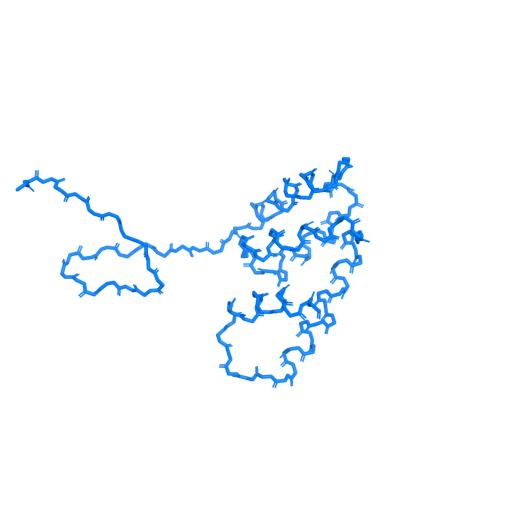.34 93 PHE A N 1
ATOM 686 C CA . PHE A 1 93 ? -13.836 -8.778 -3.263 1.00 62.34 93 PHE A CA 1
ATOM 687 C C . PHE A 1 93 ? -14.479 -10.150 -3.482 1.00 62.34 93 PHE A C 1
ATOM 689 O O . PHE A 1 93 ? -14.381 -10.686 -4.587 1.00 62.34 93 PHE A O 1
ATOM 696 N N . ARG A 1 94 ? -15.217 -10.693 -2.502 1.00 58.34 94 ARG A N 1
ATOM 697 C CA . ARG A 1 94 ? -16.031 -11.907 -2.703 1.00 58.34 94 ARG A CA 1
ATOM 698 C C . ARG A 1 94 ? -17.097 -11.716 -3.783 1.00 58.34 94 ARG A C 1
ATOM 700 O O . ARG A 1 94 ? -17.239 -12.571 -4.654 1.00 58.34 94 ARG A O 1
ATOM 707 N N . LEU A 1 95 ? -17.803 -10.584 -3.777 1.00 52.56 95 LEU A N 1
ATOM 708 C CA . LEU A 1 95 ? -18.807 -10.271 -4.800 1.00 52.56 95 LEU A CA 1
ATOM 709 C C . LEU A 1 95 ? -18.196 -10.119 -6.208 1.00 52.56 95 LEU A C 1
ATOM 711 O O . LEU A 1 95 ? -18.771 -10.607 -7.179 1.00 52.56 95 LEU A O 1
ATOM 715 N N . LEU A 1 96 ? -17.025 -9.487 -6.336 1.00 53.66 96 LEU A N 1
ATOM 716 C CA . LEU A 1 96 ? -16.361 -9.264 -7.630 1.00 53.66 96 LEU A CA 1
ATOM 717 C C . LEU A 1 96 ? -15.701 -10.531 -8.194 1.00 53.66 96 LEU A C 1
ATOM 719 O O . LEU A 1 96 ? -15.771 -10.779 -9.399 1.00 53.66 96 LEU A O 1
ATOM 723 N N . THR A 1 97 ? -15.108 -11.362 -7.334 1.00 52.91 97 THR A N 1
ATOM 724 C CA . THR A 1 97 ? -14.485 -12.638 -7.736 1.00 52.91 97 THR A CA 1
ATOM 725 C C . THR A 1 97 ? -15.513 -13.699 -8.141 1.00 52.91 97 THR A C 1
ATOM 727 O O . THR A 1 97 ? -15.208 -14.550 -8.976 1.00 52.91 97 THR A O 1
ATOM 730 N N . GLY A 1 98 ? -16.748 -13.619 -7.632 1.00 49.59 98 GLY A N 1
ATOM 731 C CA . GLY A 1 98 ? -17.861 -14.472 -8.060 1.00 49.59 98 GLY A CA 1
ATOM 732 C C . GLY A 1 98 ? -18.476 -14.114 -9.423 1.00 49.59 98 GLY A C 1
ATOM 733 O O . GLY A 1 98 ? -19.168 -14.952 -9.999 1.00 49.59 98 GLY A O 1
ATOM 734 N N . GLY A 1 99 ? -18.235 -12.904 -9.953 1.00 45.22 99 GLY A N 1
ATOM 735 C CA . GLY A 1 99 ? -19.014 -12.342 -11.069 1.00 45.22 99 GLY A CA 1
ATOM 736 C C . GLY A 1 99 ? -18.298 -12.122 -12.408 1.00 45.22 99 GLY A C 1
ATOM 737 O O . GLY A 1 99 ? -18.976 -11.995 -13.424 1.00 45.22 99 GLY A O 1
ATOM 738 N N . SER 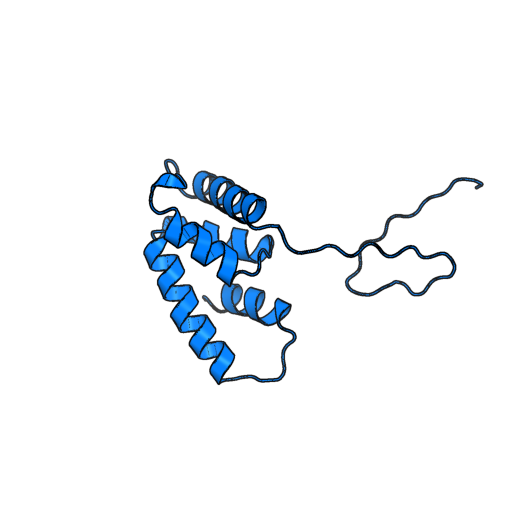A 1 100 ? -16.961 -12.066 -12.478 1.00 43.78 100 SER A N 1
ATOM 739 C CA . SER A 1 100 ? -16.281 -11.739 -13.746 1.00 43.78 100 SER A CA 1
ATOM 740 C C . SER A 1 100 ? -14.894 -12.369 -13.877 1.00 43.78 100 SER A C 1
ATOM 742 O O . SER A 1 100 ? -13.947 -11.997 -13.190 1.00 43.78 100 SER A O 1
ATOM 744 N N . ARG A 1 101 ? -14.765 -13.329 -14.803 1.00 46.12 101 ARG A N 1
ATOM 745 C CA . ARG A 1 101 ? -13.529 -14.080 -15.101 1.00 46.12 101 ARG A CA 1
ATOM 746 C C . ARG A 1 101 ? -12.607 -13.408 -16.136 1.00 46.12 101 ARG A C 1
ATOM 748 O O . ARG A 1 101 ? -11.688 -14.061 -16.616 1.00 46.12 101 ARG A O 1
ATOM 755 N N . THR A 1 102 ? -12.824 -12.143 -16.513 1.00 44.75 102 THR A N 1
ATOM 756 C CA . THR A 1 102 ? -12.168 -11.562 -17.710 1.00 44.75 102 THR A CA 1
ATOM 757 C C . THR A 1 102 ? -11.406 -10.247 -17.507 1.00 44.75 102 THR A C 1
ATOM 759 O O . THR A 1 102 ? -11.042 -9.611 -18.491 1.00 44.75 102 THR A O 1
ATOM 762 N N . VAL A 1 103 ? -11.109 -9.823 -16.273 1.00 43.91 103 VAL A N 1
ATOM 763 C CA . VAL A 1 103 ? -10.293 -8.613 -16.022 1.00 43.91 103 VAL A CA 1
ATOM 764 C C . VAL A 1 103 ? -8.959 -8.998 -15.385 1.00 43.91 103 VAL A C 1
ATOM 766 O O . VAL A 1 103 ? -8.935 -9.785 -14.444 1.00 43.91 103 VAL A O 1
ATOM 769 N N . LEU A 1 104 ? -7.851 -8.443 -15.887 1.00 52.84 104 LEU A N 1
ATOM 770 C CA . LEU A 1 104 ? -6.504 -8.641 -15.337 1.00 52.84 104 LEU A CA 1
ATOM 771 C C . LEU A 1 104 ? -6.482 -8.323 -13.823 1.00 52.84 104 LEU A C 1
ATOM 773 O O . LEU A 1 104 ? -7.030 -7.287 -13.434 1.00 52.84 104 LEU A O 1
ATOM 777 N N . PRO A 1 105 ? -5.822 -9.137 -12.970 1.00 55.88 105 PRO A N 1
ATOM 778 C CA . PRO A 1 105 ? -5.942 -9.056 -11.506 1.00 55.88 105 PRO A CA 1
ATOM 779 C C . PRO A 1 105 ? -5.752 -7.645 -10.924 1.00 55.88 105 PRO A C 1
ATOM 781 O O . PRO A 1 105 ? -6.537 -7.196 -10.098 1.00 55.88 105 PRO A O 1
ATOM 784 N N . ARG A 1 106 ? -4.784 -6.876 -11.440 1.00 52.66 106 ARG A N 1
ATOM 785 C CA . ARG A 1 106 ? -4.454 -5.529 -10.932 1.00 52.66 106 ARG A CA 1
ATOM 786 C C . ARG A 1 106 ? -5.546 -4.475 -11.162 1.00 52.66 106 ARG A C 1
ATOM 788 O O . ARG A 1 106 ? -5.639 -3.517 -10.400 1.00 52.66 106 ARG A O 1
ATOM 795 N N . GLN A 1 107 ? -6.365 -4.616 -12.207 1.00 51.66 107 GLN A N 1
ATOM 796 C CA . GLN A 1 107 ? -7.466 -3.679 -12.471 1.00 51.66 107 GLN A CA 1
ATOM 797 C C . GLN A 1 107 ? -8.698 -3.984 -11.614 1.00 51.66 107 GLN A C 1
ATOM 799 O O . GLN A 1 107 ? -9.488 -3.076 -11.354 1.00 51.66 107 GLN A O 1
ATOM 804 N N . GLN A 1 108 ? -8.846 -5.226 -11.142 1.00 57.53 108 GLN A N 1
ATOM 805 C CA . GLN A 1 108 ? -9.946 -5.612 -10.259 1.00 57.53 108 GLN A CA 1
ATOM 806 C C . GLN A 1 108 ? -9.840 -4.893 -8.915 1.00 57.53 108 GLN A C 1
ATOM 808 O O . GLN A 1 108 ? -10.829 -4.336 -8.460 1.00 57.53 108 GLN A O 1
ATOM 813 N N . THR A 1 109 ? -8.643 -4.814 -8.334 1.00 56.47 109 THR A N 1
ATOM 814 C CA . THR A 1 109 ? -8.386 -4.165 -7.037 1.00 56.47 109 THR A CA 1
ATOM 815 C C . THR A 1 109 ? -8.639 -2.655 -7.085 1.00 56.47 109 THR A C 1
ATOM 817 O O . THR A 1 109 ? -9.287 -2.105 -6.199 1.00 56.47 109 THR A O 1
ATOM 820 N N . LEU A 1 110 ? -8.227 -1.971 -8.160 1.00 58.22 110 LEU A N 1
ATOM 821 C CA . LEU A 1 110 ? -8.525 -0.544 -8.349 1.00 58.22 110 LEU A CA 1
ATOM 822 C C . LEU A 1 110 ? -10.016 -0.285 -8.571 1.00 58.22 110 LEU A C 1
ATOM 824 O O . LEU A 1 110 ? -10.582 0.607 -7.946 1.00 58.22 110 LEU A O 1
ATOM 828 N N . ARG A 1 111 ? -10.665 -1.079 -9.428 1.00 57.88 111 ARG A N 1
ATOM 829 C CA . ARG A 1 111 ? -12.097 -0.940 -9.700 1.00 57.88 111 ARG A CA 1
ATOM 830 C C . ARG A 1 111 ? -12.936 -1.285 -8.472 1.00 57.88 111 ARG A C 1
ATOM 832 O O . ARG A 1 111 ? -13.848 -0.541 -8.153 1.00 57.88 111 ARG A O 1
ATOM 839 N N . ALA A 1 112 ? -12.546 -2.302 -7.706 1.00 60.00 112 ALA A N 1
ATOM 840 C CA . ALA A 1 112 ? -13.148 -2.630 -6.420 1.00 60.00 112 ALA A CA 1
ATOM 841 C C . ALA A 1 112 ? -13.099 -1.450 -5.455 1.00 60.00 112 ALA A C 1
ATOM 843 O O . ALA A 1 112 ? -14.067 -1.229 -4.748 1.00 60.00 112 ALA A O 1
ATOM 844 N N . VAL A 1 113 ? -12.008 -0.684 -5.432 1.00 60.19 113 VAL A N 1
ATOM 845 C CA . VAL A 1 113 ? -11.866 0.498 -4.574 1.00 60.19 113 VAL A CA 1
ATOM 846 C C . VAL A 1 113 ? -12.612 1.723 -5.134 1.00 60.19 113 VAL A C 1
ATOM 848 O O . VAL A 1 113 ? -13.018 2.586 -4.354 1.00 60.19 113 VAL A O 1
ATOM 851 N N . VAL A 1 114 ? -12.828 1.805 -6.451 1.00 57.44 114 VAL A N 1
ATOM 852 C CA . VAL A 1 114 ? -13.555 2.897 -7.135 1.00 57.44 114 VAL A CA 1
ATOM 853 C C . VAL A 1 114 ? -15.076 2.680 -7.151 1.00 57.44 114 VAL A C 1
ATOM 855 O O . VAL A 1 114 ? -15.816 3.635 -6.938 1.00 57.44 114 VAL A O 1
ATOM 858 N N . ASP A 1 115 ? -15.557 1.440 -7.286 1.00 53.28 115 ASP A N 1
ATOM 859 C CA . ASP A 1 115 ? -16.985 1.064 -7.348 1.00 53.28 115 ASP A CA 1
ATOM 860 C C . ASP A 1 115 ? -17.735 1.304 -6.015 1.00 53.28 115 ASP A C 1
ATOM 862 O O . ASP A 1 115 ? -18.913 0.989 -5.873 1.00 53.28 115 ASP A O 1
ATOM 866 N N . TRP A 1 116 ? -17.060 1.854 -5.001 1.00 52.12 116 TRP A N 1
ATOM 867 C CA . TRP A 1 116 ? -17.605 2.326 -3.718 1.00 52.12 116 TRP A CA 1
ATOM 868 C C . TRP A 1 116 ? -18.203 3.739 -3.831 1.00 52.12 116 TRP A C 1
ATOM 870 O O . TRP A 1 116 ? -17.931 4.582 -2.973 1.00 52.12 116 TRP A O 1
ATOM 880 N N . SER A 1 117 ? -18.9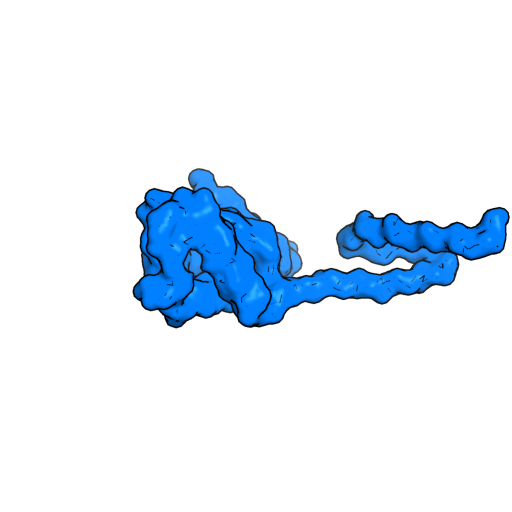90 3.974 -4.887 1.00 41.47 117 SER A N 1
ATOM 881 C CA . SER A 1 117 ? -19.910 5.116 -5.009 1.00 41.47 117 SER A CA 1
ATOM 882 C C . SER A 1 117 ? -21.339 4.666 -4.734 1.00 41.47 117 SER A C 1
ATOM 884 O O . SER A 1 117 ? -21.693 3.560 -5.202 1.00 41.47 117 SER A O 1
#

Secondary structure (DSSP, 8-state):
-TT-------SS----TT------PPPPHHHHHHHHHHHHHHHSTT--GGG-HHHHHHHHHHTTT-HHHHHHHHGGGGT--HHHHHHHHHHHHHHHHTT-S-S-HHHHHHHHHHS--